Protein AF-A0A927WC44-F1 (afdb_monomer)

Solvent-accessible surface area (backbone atoms only — not comparable to full-atom values): 7310 Å² total; per-residue (Å²): 141,71,73,70,68,58,55,55,49,52,50,48,50,52,52,38,55,51,39,36,69,67,42,76,85,50,88,59,95,51,56,46,73,46,72,52,53,83,87,68,58,52,45,34,38,34,35,34,84,33,16,32,66,47,91,58,61,94,72,39,57,33,38,35,27,28,32,39,34,28,38,85,87,71,45,76,79,46,72,47,58,33,37,41,35,36,46,86,90,66,53,46,28,35,34,70,48,97,88,55,75,77,38,76,58,75,52,63,73,90,50,66,64,61,58,47,52,50,53,48,52,41,54,54,32,24,72,77,102

Radius of gyration: 14.58 Å; Cα contacts (8 Å, |Δi|>4): 228; chains: 1; bounding box: 28×28×48 Å

Organism: Selenomonas ruminantium (NCBI:txid971)

Sequence (129 aa):
MKKYFVKHKLIAYLLVTFACLLTLNTCSANSVHIPGYSGSGFASIADLSSAVFQPSNPSETIVAVCVKVINRSGNVVESGVWYFGRNANGYIYVKTNPTESWTEYYGPNHAYYENLNFFQDLVMSAKNN

Nearest PDB structures (foldseek):
  8rtd-assembly1_Y  TM=6.343E-01  e=1.019E+00  Escherichia coli
  8rta-assembly1_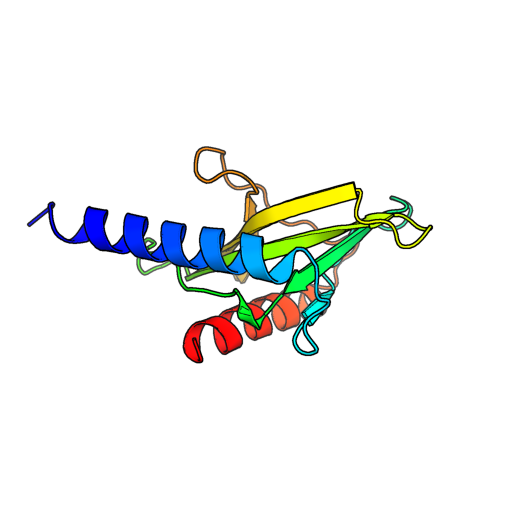G  TM=6.168E-01  e=8.056E-01  Escherichia coli
  7q1v-assembly1_D  TM=6.167E-01  e=1.146E+00  Escherichia coli
  7o41-assembly1_E-5  TM=6.167E-01  e=1.146E+00  Escherichia coli
  7sjy-assembly2_B  TM=4.327E-01  e=1.630E+00  Acetivibrio thermocellus DSM 1313

Mean predicted aligned error: 10.01 Å

Secondary structure (DSSP, 8-state):
--HHHHHHHHHHHHHHHHHHHHHTT---SSEEEE-PPTTSSEEEEEEEEEEEE----TT-EEEEEEEEEEETTS-EEEEEEEEEEE-TT--EEEESSTTSPPEE---SSS-HHHHHHHHHHHHHHHHH-

Foldseek 3Di:
DPVVLVVVQVVLVVQLQVVQVVCVPPPPPQKDWDQDEPPPQKTKIWRLLSWAFHDDDPQKTKIWTKMFIAGNVRDGPDIAIKIWMAGPVGWIWIDRDPPDDTDGDDRDDDPSVSVNVVVVSSVVSNVVD

pLDDT: mean 70.57, std 15.79, range [33.16, 88.5]

Structure (mmCIF, N/CA/C/O backbone):
data_AF-A0A927WC44-F1
#
_entry.id   AF-A0A927WC44-F1
#
loop_
_atom_site.group_PDB
_atom_site.id
_atom_site.type_symbol
_atom_site.label_atom_id
_atom_site.label_alt_id
_atom_site.label_comp_id
_atom_site.label_asym_id
_atom_site.label_entity_id
_atom_site.label_seq_id
_atom_site.pdbx_PDB_ins_code
_atom_site.Cartn_x
_atom_site.Cartn_y
_atom_site.Cartn_z
_atom_site.occupancy
_atom_site.B_iso_or_equiv
_atom_site.auth_seq_id
_atom_site.auth_comp_id
_atom_site.auth_asym_id
_atom_site.auth_atom_id
_atom_site.pdbx_PDB_model_num
ATOM 1 N N . MET A 1 1 ? -5.664 4.717 31.489 1.00 43.41 1 MET A N 1
ATOM 2 C CA . MET A 1 1 ? -5.955 3.769 30.385 1.00 43.41 1 MET A CA 1
ATOM 3 C C . MET A 1 1 ? -5.121 4.061 29.117 1.00 43.41 1 MET A C 1
ATOM 5 O O . MET A 1 1 ? -5.672 4.139 28.034 1.00 43.41 1 MET A O 1
ATOM 9 N N . LYS A 1 2 ? -3.785 4.213 29.211 1.00 37.44 2 LYS A N 1
ATOM 10 C CA . LYS A 1 2 ? -2.905 4.519 28.048 1.00 37.44 2 LYS A CA 1
ATOM 11 C C . LYS A 1 2 ? -2.001 3.354 27.599 1.00 37.44 2 LYS A C 1
ATOM 13 O O . LYS A 1 2 ? -1.430 3.409 26.520 1.00 37.44 2 LYS A O 1
ATOM 18 N N . LYS A 1 3 ? -1.880 2.283 28.399 1.00 33.16 3 LYS A N 1
ATOM 19 C CA . LYS A 1 3 ? -0.944 1.168 28.135 1.00 33.16 3 LYS A CA 1
ATOM 20 C C . LYS A 1 3 ? -1.447 0.134 27.114 1.00 33.16 3 LYS A C 1
ATOM 22 O O . LYS A 1 3 ? -0.628 -0.529 26.489 1.00 33.16 3 LYS A O 1
ATOM 27 N N . TYR A 1 4 ? -2.761 0.018 26.908 1.00 33.91 4 TYR A N 1
ATOM 28 C CA . TYR A 1 4 ? -3.340 -0.946 25.959 1.00 33.91 4 TYR A CA 1
ATOM 29 C C . TYR A 1 4 ? -3.195 -0.508 24.493 1.00 33.91 4 TYR A C 1
ATOM 31 O O . TYR A 1 4 ? -2.988 -1.341 23.617 1.00 33.91 4 TYR A O 1
ATOM 39 N N . PHE A 1 5 ? -3.193 0.802 24.236 1.00 36.06 5 PHE A N 1
ATOM 40 C CA . PHE A 1 5 ? -3.153 1.361 22.881 1.00 36.06 5 PHE A CA 1
ATOM 41 C C . PHE A 1 5 ? -1.794 1.180 22.180 1.00 36.06 5 PHE A C 1
ATOM 43 O O . PHE A 1 5 ? -1.727 1.045 20.962 1.00 36.06 5 PHE A O 1
ATOM 50 N N . VAL A 1 6 ? -0.699 1.147 22.948 1.00 41.28 6 VAL A N 1
ATOM 51 C CA . VAL A 1 6 ? 0.666 1.000 22.411 1.00 41.28 6 VAL A CA 1
ATOM 52 C C . VAL A 1 6 ? 0.953 -0.448 22.000 1.00 41.28 6 VAL A C 1
ATOM 54 O O . VAL A 1 6 ? 1.593 -0.681 20.978 1.00 41.28 6 VAL A O 1
ATOM 57 N N . LYS A 1 7 ? 0.428 -1.432 22.746 1.00 41.94 7 LYS A N 1
ATOM 58 C CA . LYS A 1 7 ? 0.629 -2.858 22.442 1.00 41.94 7 LYS A CA 1
ATOM 59 C C . LYS A 1 7 ? 0.022 -3.262 21.097 1.00 41.94 7 LYS A C 1
ATOM 61 O O . LYS A 1 7 ? 0.643 -4.029 20.375 1.00 41.94 7 LYS A O 1
ATOM 66 N N . HIS A 1 8 ? -1.154 -2.745 20.740 1.00 43.47 8 HIS A N 1
ATOM 67 C CA . HIS A 1 8 ? -1.825 -3.122 19.487 1.00 43.47 8 HIS A CA 1
ATOM 68 C C . HIS A 1 8 ? -1.138 -2.537 18.248 1.00 43.47 8 HIS A C 1
ATOM 70 O O . HIS A 1 8 ? -1.026 -3.222 17.237 1.00 43.47 8 HIS A O 1
ATOM 76 N N . LYS A 1 9 ? -0.586 -1.319 18.349 1.00 50.81 9 LYS A N 1
ATOM 77 C CA . LYS A 1 9 ? 0.217 -0.710 17.275 1.00 50.81 9 LYS A CA 1
ATOM 78 C C . LYS A 1 9 ? 1.498 -1.495 16.996 1.00 50.81 9 LYS A C 1
ATOM 80 O O . LYS A 1 9 ? 1.850 -1.697 15.840 1.00 50.81 9 LYS A O 1
ATOM 85 N N . LEU A 1 10 ? 2.161 -1.971 18.054 1.00 52.72 10 LEU A N 1
ATOM 86 C CA . LEU A 1 10 ? 3.390 -2.756 17.932 1.00 52.72 10 LEU A CA 1
ATOM 87 C C . LEU A 1 10 ? 3.132 -4.130 17.294 1.00 52.72 10 LEU A C 1
ATOM 89 O O . LEU A 1 10 ? 3.914 -4.569 16.461 1.00 52.72 10 LEU A O 1
ATOM 93 N N . ILE A 1 11 ? 2.023 -4.783 17.657 1.00 58.41 11 ILE A N 1
ATOM 94 C CA . ILE A 1 11 ? 1.642 -6.094 17.111 1.00 58.41 11 ILE A CA 1
ATOM 95 C C . ILE A 1 11 ? 1.260 -5.977 15.630 1.00 58.41 11 ILE A C 1
ATOM 97 O O . ILE A 1 11 ? 1.766 -6.750 14.825 1.00 58.41 11 ILE A O 1
ATOM 101 N N . ALA A 1 12 ? 0.448 -4.984 15.249 1.00 55.38 12 ALA A N 1
ATOM 102 C CA . ALA A 1 12 ? 0.090 -4.756 13.846 1.00 55.38 12 ALA A CA 1
ATOM 103 C C . ALA A 1 12 ? 1.321 -4.424 12.985 1.00 55.38 12 ALA A C 1
ATOM 105 O O . ALA A 1 12 ? 1.475 -4.955 11.891 1.00 55.38 12 ALA A O 1
ATOM 106 N N . TYR A 1 13 ? 2.237 -3.597 13.501 1.00 58.44 13 TYR A N 1
ATOM 107 C CA . TYR A 1 13 ? 3.503 -3.306 12.828 1.00 58.44 13 TYR A CA 1
ATOM 108 C C . TYR A 1 13 ? 4.351 -4.573 12.652 1.00 58.44 13 TYR A C 1
ATOM 110 O O . TYR A 1 13 ? 4.824 -4.849 11.553 1.00 58.44 13 TYR A O 1
ATOM 118 N N . LEU A 1 14 ? 4.504 -5.380 13.707 1.00 61.41 14 LEU A N 1
ATOM 119 C CA . LEU A 1 14 ? 5.290 -6.615 13.670 1.00 61.41 14 LEU A CA 1
ATOM 120 C C . LEU A 1 14 ? 4.709 -7.638 12.681 1.00 61.41 14 LEU A C 1
ATOM 122 O O . LEU A 1 14 ? 5.468 -8.236 11.923 1.00 61.41 14 LEU A O 1
ATOM 126 N N . LEU A 1 15 ? 3.382 -7.793 12.645 1.00 62.91 15 LEU A N 1
ATOM 127 C CA . LEU A 1 15 ? 2.686 -8.702 11.730 1.00 62.91 15 LEU A CA 1
ATOM 128 C C . LEU A 1 15 ? 2.864 -8.292 10.264 1.00 62.91 15 LEU A C 1
ATOM 130 O O . LEU A 1 15 ? 3.182 -9.142 9.439 1.00 62.91 15 LEU A O 1
ATOM 134 N N . VAL A 1 16 ? 2.751 -7.000 9.941 1.00 60.81 16 VAL A N 1
ATOM 135 C CA . VAL A 1 16 ? 2.949 -6.512 8.562 1.00 60.81 16 VAL A CA 1
ATOM 136 C C . VAL A 1 16 ? 4.406 -6.597 8.147 1.00 60.81 16 VAL A C 1
ATOM 138 O O . VAL A 1 16 ? 4.703 -6.979 7.022 1.00 60.81 16 VAL A O 1
ATOM 141 N N . THR A 1 17 ? 5.334 -6.280 9.051 1.00 59.44 17 THR A N 1
ATOM 142 C CA . THR A 1 17 ? 6.769 -6.373 8.747 1.00 59.44 17 THR A CA 1
ATOM 143 C C . THR A 1 17 ? 7.162 -7.827 8.474 1.00 59.44 17 THR A C 1
ATOM 145 O O . THR A 1 17 ? 7.905 -8.104 7.534 1.00 59.44 17 THR A O 1
ATOM 148 N N . PHE A 1 18 ? 6.616 -8.767 9.254 1.00 62.25 18 PHE A N 1
ATOM 149 C CA . PHE A 1 18 ? 6.808 -10.202 9.054 1.00 62.25 18 PHE A CA 1
ATOM 150 C C . PHE A 1 18 ? 6.143 -10.705 7.764 1.00 62.25 18 PHE A C 1
ATOM 152 O O . PHE A 1 18 ? 6.767 -11.458 7.018 1.00 62.25 18 PHE A O 1
ATOM 159 N N . ALA A 1 19 ? 4.930 -10.238 7.450 1.00 60.44 19 ALA A N 1
ATOM 160 C CA . ALA A 1 19 ? 4.265 -10.530 6.181 1.00 60.44 19 ALA A CA 1
ATOM 161 C C . ALA A 1 19 ? 5.086 -10.015 4.989 1.00 60.44 19 ALA A C 1
ATOM 163 O O . ALA A 1 19 ? 5.306 -10.766 4.047 1.00 60.44 19 ALA A O 1
ATOM 164 N N . CYS A 1 20 ? 5.636 -8.799 5.072 1.00 59.69 20 CYS A N 1
ATOM 165 C CA . CYS A 1 20 ? 6.555 -8.259 4.069 1.00 59.69 20 CYS A CA 1
ATOM 166 C C . CYS A 1 20 ? 7.748 -9.171 3.848 1.00 59.69 20 CYS A C 1
ATOM 168 O O . CYS A 1 20 ? 8.015 -9.554 2.718 1.00 59.69 20 CYS A O 1
ATOM 170 N N . LEU A 1 21 ? 8.444 -9.555 4.921 1.00 59.97 21 LEU A N 1
ATOM 171 C CA . LEU A 1 21 ? 9.624 -10.418 4.841 1.00 59.97 21 LEU A CA 1
ATOM 172 C C . LEU A 1 21 ? 9.333 -11.754 4.141 1.00 59.97 21 LEU A C 1
ATOM 174 O O . LEU A 1 21 ? 10.182 -12.250 3.402 1.00 59.97 21 LEU A O 1
ATOM 178 N N . LEU A 1 22 ? 8.137 -12.314 4.338 1.00 55.75 22 LEU A N 1
ATOM 179 C CA . LEU A 1 22 ? 7.702 -13.557 3.699 1.00 55.75 22 LEU A CA 1
ATOM 180 C C . LEU A 1 22 ? 7.282 -13.368 2.235 1.00 55.75 22 LEU A C 1
ATOM 182 O O . LEU A 1 22 ? 7.509 -14.259 1.416 1.00 55.75 22 LEU A O 1
ATOM 186 N N . THR A 1 23 ? 6.699 -12.219 1.887 1.00 54.50 23 THR A N 1
ATOM 187 C CA . THR A 1 23 ? 6.169 -11.947 0.542 1.00 54.50 23 THR A CA 1
ATOM 188 C C . THR A 1 23 ? 7.194 -11.313 -0.389 1.00 54.50 23 THR A C 1
ATOM 190 O O . THR A 1 23 ? 6.952 -11.241 -1.594 1.00 54.50 23 THR A O 1
ATOM 193 N N . LEU A 1 24 ? 8.382 -10.929 0.101 1.00 52.00 24 LEU A N 1
ATOM 194 C CA . LEU A 1 24 ? 9.490 -10.404 -0.715 1.00 52.00 24 LEU A CA 1
ATOM 195 C C . LEU A 1 24 ? 9.795 -11.282 -1.945 1.00 52.00 24 LEU A C 1
ATOM 197 O O . LEU A 1 24 ? 10.079 -10.739 -3.011 1.00 52.00 24 LEU A O 1
ATOM 201 N N . ASN A 1 25 ? 9.616 -12.606 -1.852 1.00 51.22 25 ASN A N 1
ATOM 202 C CA . ASN A 1 25 ? 9.973 -13.558 -2.914 1.00 51.22 25 ASN A CA 1
ATOM 203 C C . ASN A 1 25 ? 8.797 -14.158 -3.699 1.00 51.22 25 ASN A C 1
ATOM 205 O O . ASN A 1 25 ? 9.022 -14.941 -4.620 1.00 51.22 25 ASN A O 1
ATOM 209 N N . THR A 1 26 ? 7.552 -13.806 -3.385 1.00 46.72 26 THR A N 1
ATOM 210 C CA . THR A 1 26 ? 6.377 -14.358 -4.071 1.00 46.72 26 THR A CA 1
ATOM 211 C C . THR A 1 26 ? 5.469 -13.224 -4.530 1.00 46.72 26 THR A C 1
ATOM 213 O O . THR A 1 26 ? 5.138 -12.310 -3.779 1.00 46.72 26 THR A O 1
ATOM 216 N N . CYS A 1 27 ? 5.117 -13.211 -5.815 1.00 46.47 27 CYS A N 1
ATOM 217 C CA . CYS A 1 27 ? 3.977 -12.420 -6.261 1.00 46.47 27 CYS A CA 1
ATOM 218 C C . CYS A 1 27 ? 2.744 -13.194 -5.794 1.00 46.47 27 CYS A C 1
ATOM 220 O O . CYS A 1 27 ? 2.423 -14.240 -6.356 1.00 46.47 27 CYS A O 1
ATOM 222 N N . SER A 1 28 ? 2.127 -12.747 -4.701 1.00 57.19 28 SER A N 1
ATOM 223 C CA . SER A 1 28 ? 0.838 -13.272 -4.260 1.00 57.19 28 SER A CA 1
ATOM 224 C C . SER A 1 28 ? -0.176 -13.145 -5.403 1.00 57.19 28 SER A C 1
ATOM 226 O O . SER A 1 28 ? -0.215 -12.122 -6.093 1.00 57.19 28 SER A O 1
ATOM 228 N N . ALA A 1 29 ? -1.015 -14.167 -5.594 1.00 60.72 29 ALA A N 1
ATOM 229 C CA . ALA A 1 29 ? -2.139 -14.106 -6.534 1.00 60.72 29 ALA A CA 1
ATOM 230 C C . ALA A 1 29 ? -3.140 -12.987 -6.175 1.00 60.72 29 ALA A C 1
ATOM 232 O O . ALA A 1 29 ? -3.906 -12.553 -7.029 1.00 60.72 29 ALA A O 1
ATOM 233 N N . ASN A 1 30 ? -3.088 -12.487 -4.934 1.00 77.50 30 ASN A N 1
ATOM 234 C CA . ASN A 1 30 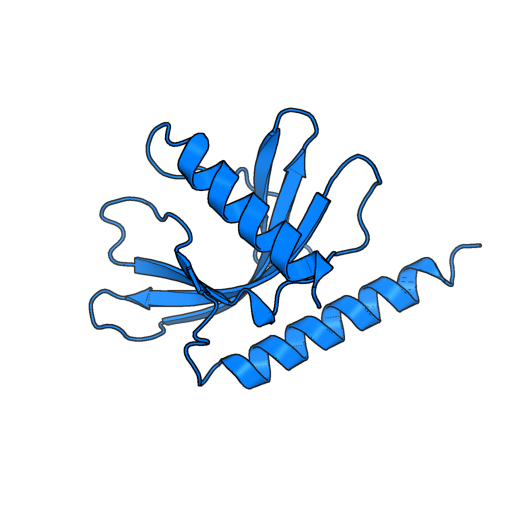? -3.902 -11.386 -4.434 1.00 77.50 30 ASN A CA 1
ATOM 235 C C . ASN A 1 30 ? -3.056 -10.113 -4.346 1.00 77.50 30 ASN A C 1
ATOM 237 O O . ASN A 1 30 ? -2.571 -9.740 -3.277 1.00 77.50 30 ASN A O 1
ATOM 241 N N . SER A 1 31 ? -2.866 -9.449 -5.482 1.00 80.69 31 SER A N 1
ATOM 242 C CA . SER A 1 31 ? -2.169 -8.167 -5.554 1.00 80.69 31 SER A CA 1
ATOM 243 C C . SER A 1 31 ? -2.934 -7.161 -6.407 1.00 80.69 31 SER A C 1
ATOM 245 O O . SER A 1 31 ? -3.704 -7.534 -7.290 1.00 80.69 31 SER A O 1
ATOM 247 N N . VAL A 1 32 ? -2.732 -5.876 -6.123 1.00 85.56 32 VAL A N 1
ATOM 248 C CA . VAL A 1 32 ? -3.341 -4.770 -6.869 1.00 85.56 32 VAL A CA 1
ATOM 249 C C . VAL A 1 32 ? -2.270 -3.768 -7.283 1.00 85.56 32 VAL A C 1
ATOM 251 O O . VAL A 1 32 ? -1.310 -3.514 -6.551 1.00 85.56 32 VAL A O 1
ATOM 254 N N . HIS A 1 33 ? -2.418 -3.207 -8.479 1.00 81.75 33 HIS A N 1
ATOM 255 C CA . HIS A 1 33 ? -1.529 -2.163 -8.966 1.00 81.75 33 HIS A CA 1
ATOM 256 C C . HIS A 1 33 ? -1.793 -0.849 -8.223 1.00 81.75 33 HIS A C 1
ATOM 258 O O . HIS A 1 33 ? -2.936 -0.412 -8.097 1.00 81.75 33 HIS A O 1
ATOM 264 N N . ILE A 1 34 ? -0.722 -0.210 -7.764 1.00 78.31 34 ILE A N 1
ATOM 265 C CA . ILE A 1 34 ? -0.745 1.144 -7.221 1.00 78.31 34 ILE A CA 1
ATOM 266 C C . ILE A 1 34 ? -0.497 2.099 -8.399 1.00 78.31 34 ILE A C 1
ATOM 268 O O . ILE A 1 34 ? 0.590 2.058 -8.985 1.00 78.31 34 ILE A O 1
ATOM 272 N N . PRO A 1 35 ? -1.468 2.946 -8.780 1.00 67.31 35 PRO A N 1
ATOM 273 C CA . PRO A 1 35 ? -1.327 3.835 -9.931 1.00 67.31 35 PRO A CA 1
ATOM 274 C C . PRO A 1 35 ? -0.159 4.824 -9.758 1.00 67.31 35 PRO A C 1
ATOM 276 O O . PRO A 1 35 ? -0.191 5.745 -8.944 1.00 67.31 35 PRO A O 1
ATOM 279 N N . GLY A 1 36 ? 0.916 4.628 -10.523 1.00 63.56 36 GLY A N 1
ATOM 280 C CA . GLY A 1 36 ? 2.078 5.520 -10.541 1.00 63.56 36 GLY A CA 1
ATOM 281 C C . GLY A 1 36 ? 1.949 6.662 -11.552 1.00 63.56 36 GLY A C 1
ATOM 282 O O . GLY A 1 36 ? 1.062 6.660 -12.404 1.00 63.56 36 GLY A O 1
ATOM 283 N N . TYR A 1 37 ? 2.878 7.622 -11.504 1.00 62.22 37 TYR A N 1
ATOM 284 C CA . TYR A 1 37 ? 2.985 8.675 -12.519 1.00 62.22 37 TYR A CA 1
ATOM 285 C C . TYR A 1 37 ? 3.371 8.098 -13.886 1.00 62.22 37 TYR A C 1
ATOM 287 O O . TYR A 1 37 ? 4.363 7.372 -14.008 1.00 62.22 37 TYR A O 1
ATOM 295 N N . SER A 1 38 ? 2.616 8.459 -14.929 1.00 64.94 38 SER A N 1
ATOM 296 C CA . SER A 1 38 ? 2.943 8.073 -16.304 1.00 64.94 38 SER A CA 1
ATOM 297 C C . SER A 1 38 ? 4.332 8.586 -16.688 1.00 64.94 38 SER A C 1
ATOM 299 O O . SER A 1 38 ? 4.708 9.709 -16.358 1.00 64.94 38 SER A O 1
ATOM 301 N N . GLY A 1 39 ? 5.112 7.750 -17.372 1.00 65.69 39 GLY A N 1
ATOM 302 C CA . GLY A 1 39 ? 6.472 8.092 -17.795 1.00 65.69 39 GLY A CA 1
ATOM 303 C C . GLY A 1 39 ? 7.565 7.879 -16.741 1.00 65.69 39 GLY A C 1
ATOM 304 O O . GLY A 1 39 ? 8.735 7.965 -17.103 1.00 65.69 39 GLY A O 1
ATOM 305 N N . SER A 1 40 ? 7.232 7.509 -15.495 1.00 71.56 40 SER A N 1
ATOM 306 C CA . SER A 1 40 ? 8.223 7.255 -14.432 1.00 71.56 40 SER A CA 1
ATOM 307 C C . SER A 1 40 ? 9.166 6.083 -14.740 1.00 71.56 40 SER A C 1
ATOM 309 O O . SER A 1 40 ? 10.303 6.061 -14.285 1.00 71.56 40 SER A O 1
ATOM 311 N N . GLY A 1 41 ? 8.699 5.101 -15.523 1.00 76.25 41 GLY A N 1
ATOM 312 C CA . GLY A 1 41 ? 9.433 3.855 -15.762 1.00 76.25 41 GLY A CA 1
ATOM 313 C C . GLY A 1 41 ? 9.370 2.860 -14.599 1.00 76.25 41 GLY A C 1
ATOM 314 O O . GLY A 1 41 ? 10.048 1.832 -14.653 1.00 76.25 41 GLY A O 1
ATOM 315 N N . PHE A 1 42 ? 8.530 3.136 -13.602 1.00 80.69 42 PHE A N 1
ATOM 316 C CA . PHE A 1 42 ? 8.293 2.282 -12.448 1.00 80.69 42 PHE A CA 1
ATOM 317 C C . PHE A 1 42 ? 6.801 1.974 -12.305 1.00 80.69 42 PHE A C 1
ATOM 319 O O . PHE A 1 42 ? 5.950 2.819 -12.588 1.00 80.69 42 PHE A O 1
ATOM 326 N N . ALA A 1 43 ? 6.501 0.764 -11.851 1.00 81.00 43 ALA A N 1
ATOM 327 C CA . ALA A 1 43 ? 5.181 0.339 -11.410 1.00 81.00 43 ALA A CA 1
ATOM 328 C C . ALA A 1 43 ? 5.254 -0.050 -9.934 1.00 81.00 43 ALA A C 1
ATOM 330 O O . ALA A 1 43 ? 6.290 -0.524 -9.466 1.00 81.00 43 ALA A O 1
ATOM 331 N N . SER A 1 44 ? 4.155 0.120 -9.208 1.00 84.44 44 SER A N 1
ATOM 332 C CA . SER A 1 44 ? 4.062 -0.275 -7.806 1.00 84.44 44 SER A CA 1
ATOM 333 C C . SER A 1 44 ? 2.936 -1.288 -7.642 1.00 84.44 44 SER A C 1
ATOM 335 O O . SER A 1 44 ? 1.878 -1.155 -8.252 1.00 84.44 44 SER A O 1
ATOM 337 N N . ILE A 1 45 ? 3.165 -2.328 -6.845 1.00 84.44 45 ILE A N 1
ATOM 338 C CA . ILE A 1 45 ? 2.197 -3.403 -6.604 1.00 84.44 45 ILE A CA 1
ATOM 339 C C . ILE A 1 45 ? 2.035 -3.577 -5.100 1.00 84.44 45 ILE A C 1
ATOM 341 O O . ILE A 1 45 ? 3.032 -3.764 -4.403 1.00 84.44 45 ILE A O 1
ATOM 345 N N . ALA A 1 46 ? 0.795 -3.537 -4.616 1.00 86.25 46 ALA A N 1
ATOM 346 C CA . ALA A 1 46 ? 0.443 -3.858 -3.240 1.00 86.25 46 ALA A CA 1
ATOM 347 C C . ALA A 1 46 ? 0.056 -5.336 -3.113 1.00 86.25 46 ALA A C 1
ATOM 349 O O . ALA A 1 46 ? -0.759 -5.837 -3.890 1.00 86.25 46 ALA A O 1
ATOM 350 N N . ASP A 1 47 ? 0.601 -6.020 -2.110 1.00 87.50 47 ASP A N 1
ATOM 351 C CA . ASP A 1 47 ? 0.195 -7.375 -1.740 1.00 87.50 47 ASP A CA 1
ATOM 352 C C . ASP A 1 47 ? -0.978 -7.323 -0.759 1.00 87.50 47 ASP A C 1
ATOM 354 O O . ASP A 1 47 ? -0.806 -7.055 0.433 1.00 87.50 47 ASP A O 1
ATOM 358 N N . LEU A 1 48 ? -2.177 -7.611 -1.254 1.00 86.31 48 LEU A N 1
ATOM 359 C CA . LEU A 1 48 ? -3.409 -7.527 -0.476 1.00 86.31 48 LEU A CA 1
ATOM 360 C C . LEU A 1 48 ? -3.427 -8.499 0.710 1.00 86.31 48 LEU A C 1
ATOM 362 O O . LEU A 1 48 ? -4.033 -8.203 1.737 1.00 86.31 48 LEU A O 1
ATOM 366 N N . SER A 1 49 ? -2.708 -9.621 0.621 1.00 84.38 49 SER A N 1
ATOM 367 C CA . SER A 1 49 ? -2.609 -10.581 1.729 1.00 84.38 49 SER A CA 1
ATOM 368 C C . SER A 1 49 ? -1.854 -10.032 2.945 1.00 84.38 49 SER A C 1
ATOM 370 O O . SER A 1 49 ? -2.000 -10.545 4.048 1.00 84.38 49 SER A O 1
ATOM 372 N N . SER A 1 50 ? -1.085 -8.956 2.764 1.00 83.44 50 SER A N 1
ATOM 373 C CA . SER A 1 50 ? -0.358 -8.274 3.841 1.00 83.44 50 SER A CA 1
ATOM 374 C C . SER A 1 50 ? -1.114 -7.087 4.446 1.00 83.44 50 SER A C 1
ATOM 376 O O . SER A 1 50 ? -0.613 -6.452 5.375 1.00 83.44 50 SER A O 1
ATOM 378 N N . ALA A 1 51 ? -2.289 -6.749 3.905 1.00 86.38 51 ALA A N 1
ATOM 379 C CA . ALA A 1 51 ? -3.040 -5.575 4.317 1.00 86.38 51 ALA A CA 1
ATOM 380 C C . ALA A 1 51 ? -3.564 -5.736 5.751 1.00 86.38 51 ALA A C 1
ATOM 382 O O . ALA A 1 51 ? -4.215 -6.730 6.065 1.00 86.38 51 ALA A O 1
ATOM 383 N N . VAL A 1 52 ? -3.334 -4.747 6.615 1.00 86.00 52 VAL A N 1
ATOM 384 C CA . VAL A 1 52 ? -3.924 -4.709 7.964 1.00 86.00 52 VAL A CA 1
ATOM 385 C C . VAL A 1 52 ? -4.378 -3.305 8.331 1.00 86.00 52 VAL A C 1
ATOM 387 O O . VAL A 1 52 ? -3.774 -2.308 7.919 1.00 86.00 52 VAL A O 1
ATOM 390 N N . PHE A 1 53 ? -5.387 -3.213 9.196 1.00 85.50 53 PHE A N 1
ATOM 391 C CA . PHE A 1 53 ? -5.749 -1.939 9.807 1.00 85.50 53 PHE A CA 1
ATOM 392 C C . PHE A 1 53 ? -4.684 -1.475 10.795 1.00 85.50 53 PHE A C 1
AT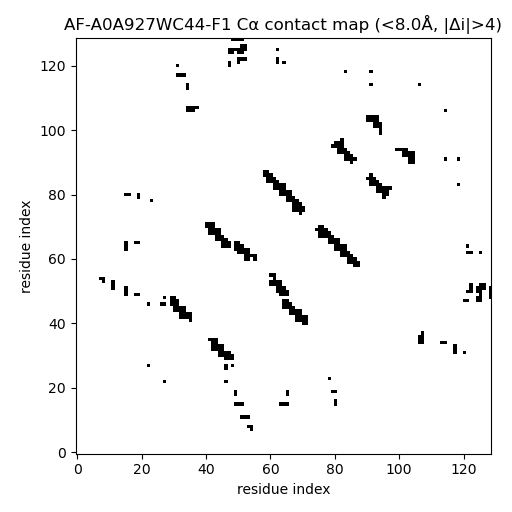OM 394 O O . PHE A 1 53 ? -4.263 -2.205 11.695 1.00 85.50 53 PHE A O 1
ATOM 401 N N . GLN A 1 54 ? -4.294 -0.212 10.667 1.00 80.19 54 GLN A N 1
ATOM 402 C CA . GLN A 1 54 ? -3.493 0.465 11.672 1.00 80.19 54 GLN A CA 1
ATOM 403 C C . GLN A 1 54 ? -4.399 1.195 12.668 1.00 80.19 54 GLN A C 1
ATOM 405 O O . GLN A 1 54 ? -5.343 1.864 12.249 1.00 80.19 54 GLN A O 1
ATOM 410 N N . PRO A 1 55 ? -4.116 1.132 13.985 1.00 67.50 55 PRO A N 1
ATOM 411 C CA . PRO A 1 55 ? -4.883 1.877 14.978 1.00 67.50 55 PRO A CA 1
ATOM 412 C C . PRO A 1 55 ? -4.706 3.395 14.792 1.00 67.50 55 PRO A C 1
ATOM 414 O O . PRO A 1 55 ? -3.717 3.991 15.239 1.00 67.50 55 PRO A O 1
ATOM 417 N N . SER A 1 56 ? -5.678 4.021 14.139 1.00 66.62 56 SER A N 1
ATOM 418 C CA . SER A 1 56 ? -5.754 5.452 13.843 1.00 66.62 56 SER A CA 1
ATOM 419 C C . SER A 1 56 ? -6.877 6.140 14.624 1.00 66.62 56 SER A C 1
ATOM 421 O O . SER A 1 56 ? -7.594 5.521 15.412 1.00 66.62 56 SER A O 1
ATOM 423 N N . ASN A 1 57 ? -6.982 7.459 14.459 1.00 59.22 57 ASN A N 1
ATOM 424 C CA . ASN A 1 57 ? -8.121 8.240 14.939 1.00 59.22 57 ASN A CA 1
ATOM 425 C C . ASN A 1 57 ? -9.414 7.690 14.286 1.00 59.22 57 ASN A C 1
ATOM 427 O O . ASN A 1 57 ? -9.357 7.315 13.116 1.00 59.22 57 ASN A O 1
ATOM 431 N N . PRO A 1 58 ? -10.578 7.653 14.962 1.00 56.06 58 PRO A N 1
ATOM 432 C CA . PRO A 1 58 ? -11.774 6.983 14.438 1.00 56.06 58 PRO A CA 1
ATOM 433 C C . PRO A 1 58 ? -12.343 7.625 13.162 1.00 56.06 58 PRO A C 1
ATOM 435 O O . PRO A 1 58 ? -13.132 6.998 12.464 1.00 56.06 58 PRO A O 1
ATOM 438 N N . SER A 1 59 ? -11.930 8.851 12.839 1.00 62.88 59 SER A N 1
ATOM 439 C CA . SER A 1 59 ? -12.327 9.560 11.618 1.00 62.88 59 SER A CA 1
ATOM 440 C C . SER A 1 59 ? -11.482 9.205 10.385 1.00 62.88 59 SER A C 1
ATOM 442 O O . SER A 1 59 ? -11.765 9.705 9.299 1.00 62.88 59 SER A O 1
ATOM 444 N N . GLU A 1 60 ? -10.439 8.384 10.535 1.00 69.75 60 GLU A N 1
ATOM 445 C CA . GLU A 1 60 ? -9.491 8.046 9.470 1.00 69.75 60 GLU A CA 1
ATOM 446 C C . GLU A 1 60 ? -9.313 6.534 9.389 1.00 69.75 60 GLU A C 1
ATOM 448 O O . GLU A 1 60 ? -8.976 5.882 10.377 1.00 69.75 60 GLU A O 1
ATOM 453 N N . THR A 1 61 ? -9.494 5.965 8.199 1.00 77.62 61 THR A N 1
ATOM 454 C CA . THR A 1 61 ? -9.135 4.563 7.948 1.00 77.62 61 THR A CA 1
ATOM 455 C C . THR A 1 61 ? -7.705 4.518 7.447 1.00 77.62 61 THR A C 1
ATOM 457 O O . THR A 1 61 ? -7.408 5.157 6.439 1.00 77.62 61 THR A O 1
ATOM 460 N N . ILE A 1 62 ? -6.837 3.776 8.136 1.00 84.38 62 ILE A N 1
ATOM 461 C CA . ILE A 1 62 ? -5.437 3.605 7.745 1.00 84.38 62 ILE A CA 1
ATOM 462 C C . ILE A 1 62 ? -5.143 2.122 7.562 1.00 84.38 62 ILE A C 1
ATOM 464 O O . ILE A 1 62 ? -5.361 1.327 8.477 1.00 84.38 62 ILE A O 1
ATOM 468 N N . VAL A 1 63 ? -4.626 1.767 6.391 1.00 87.69 63 VAL A N 1
ATOM 469 C CA . VAL A 1 63 ? -4.219 0.407 6.037 1.00 87.69 63 VAL A CA 1
ATOM 470 C C . VAL A 1 63 ? -2.714 0.396 5.798 1.00 87.69 63 VAL A C 1
ATOM 472 O O . VAL A 1 63 ? -2.202 1.213 5.035 1.00 87.69 63 VAL A O 1
ATOM 475 N N . ALA A 1 64 ? -2.003 -0.509 6.464 1.00 85.75 64 ALA A N 1
ATOM 476 C CA . ALA A 1 64 ? -0.609 -0.811 6.156 1.00 85.75 64 ALA A CA 1
ATOM 477 C C . ALA A 1 64 ? -0.561 -2.021 5.222 1.00 85.75 64 ALA A C 1
ATOM 479 O O . ALA A 1 64 ? -1.279 -2.991 5.455 1.00 85.75 64 ALA A O 1
ATOM 480 N N . VAL A 1 65 ? 0.263 -1.957 4.180 1.00 86.12 65 VAL A N 1
ATOM 481 C CA . VAL A 1 65 ? 0.380 -3.006 3.162 1.00 86.12 65 VAL A CA 1
ATOM 482 C C . VAL A 1 65 ? 1.802 -3.058 2.619 1.00 86.12 65 VAL A C 1
ATOM 484 O O . VAL A 1 65 ? 2.491 -2.041 2.541 1.00 86.12 65 VAL A O 1
ATOM 487 N N . CYS A 1 66 ? 2.252 -4.241 2.233 1.00 86.81 66 CYS A N 1
ATOM 488 C CA . CYS A 1 66 ? 3.529 -4.426 1.568 1.00 86.81 66 CYS A CA 1
ATOM 489 C C . CYS A 1 66 ? 3.442 -4.042 0.101 1.00 86.81 66 CYS A C 1
ATOM 491 O O . CYS A 1 66 ? 2.555 -4.491 -0.626 1.00 86.81 66 CYS A O 1
ATOM 493 N N . VAL A 1 67 ? 4.395 -3.221 -0.326 1.00 85.31 67 VAL A N 1
ATOM 494 C CA . VAL A 1 67 ? 4.491 -2.696 -1.680 1.00 85.31 67 VAL A CA 1
ATOM 495 C C . VAL A 1 67 ? 5.833 -3.070 -2.281 1.00 85.31 67 VAL A C 1
ATOM 497 O O . VAL A 1 67 ? 6.867 -2.991 -1.618 1.00 85.31 67 VAL A O 1
ATOM 500 N N . LYS A 1 68 ? 5.810 -3.459 -3.556 1.00 84.94 68 LYS A N 1
ATOM 501 C CA . LYS A 1 68 ? 6.997 -3.634 -4.394 1.00 84.94 68 LYS A CA 1
ATOM 502 C C . LYS A 1 68 ? 6.993 -2.584 -5.491 1.00 84.94 68 LYS A C 1
ATOM 504 O O . LYS A 1 68 ? 5.976 -2.402 -6.159 1.00 84.94 68 LYS A O 1
ATOM 509 N N . VAL A 1 69 ? 8.131 -1.935 -5.698 1.00 84.12 69 VAL A N 1
ATOM 510 C CA . VAL A 1 69 ? 8.385 -1.060 -6.841 1.00 84.12 69 VAL A CA 1
ATOM 511 C C . VAL A 1 69 ? 9.195 -1.843 -7.858 1.00 84.12 69 VAL A C 1
ATOM 513 O O . VAL A 1 69 ? 10.245 -2.404 -7.543 1.00 84.12 69 VAL A O 1
ATOM 516 N N . ILE A 1 70 ? 8.691 -1.894 -9.082 1.00 85.00 70 ILE A N 1
ATOM 517 C CA . ILE A 1 70 ? 9.212 -2.710 -10.168 1.00 85.00 70 ILE A CA 1
ATOM 518 C C . ILE A 1 70 ? 9.587 -1.782 -11.319 1.00 85.00 70 ILE A C 1
ATOM 520 O O . ILE A 1 70 ? 8.802 -0.918 -11.708 1.00 85.00 70 ILE A O 1
ATOM 524 N N . ASN A 1 71 ? 10.790 -1.935 -11.865 1.00 85.19 71 ASN A N 1
ATOM 525 C CA . ASN A 1 71 ? 11.210 -1.176 -13.043 1.00 85.19 71 ASN A CA 1
ATOM 526 C C . ASN A 1 71 ? 10.699 -1.816 -14.349 1.00 85.19 71 ASN A C 1
ATOM 528 O O . ASN A 1 71 ? 10.181 -2.931 -14.356 1.00 85.19 71 ASN A O 1
ATOM 532 N N . ARG A 1 72 ? 10.887 -1.140 -15.490 1.00 82.31 72 ARG A N 1
ATOM 533 C CA . ARG A 1 72 ? 10.484 -1.664 -16.817 1.00 82.31 72 ARG A CA 1
ATOM 534 C C . ARG A 1 72 ? 11.051 -3.043 -17.168 1.00 82.31 72 ARG A C 1
ATOM 536 O O . ARG A 1 72 ? 10.457 -3.737 -17.985 1.00 82.31 72 ARG A O 1
ATOM 543 N N . SER A 1 73 ? 12.178 -3.429 -16.576 1.00 86.38 73 SER A N 1
ATOM 544 C CA . SER A 1 73 ? 12.800 -4.738 -16.790 1.00 86.38 73 SER A CA 1
ATOM 545 C C . SER A 1 73 ? 12.182 -5.845 -15.929 1.00 86.38 73 SER A C 1
ATOM 547 O O . SER A 1 73 ? 12.648 -6.978 -15.987 1.00 86.38 73 SER A O 1
ATOM 549 N N . GLY A 1 74 ? 11.164 -5.535 -15.118 1.00 80.19 74 GLY A N 1
ATOM 550 C CA . GLY A 1 74 ? 10.521 -6.484 -14.209 1.00 80.19 74 GLY A CA 1
ATOM 551 C C . GLY A 1 74 ? 11.278 -6.704 -12.897 1.00 80.19 74 GLY A C 1
ATOM 552 O O . GLY A 1 74 ? 10.882 -7.554 -12.104 1.00 80.19 74 GLY A O 1
ATOM 553 N N . ASN A 1 75 ? 12.345 -5.943 -12.637 1.00 83.31 75 ASN A N 1
ATOM 554 C CA . ASN A 1 75 ? 13.137 -6.095 -11.421 1.00 83.31 75 ASN A CA 1
ATOM 555 C C . ASN A 1 75 ? 12.519 -5.299 -10.275 1.00 83.31 75 ASN A C 1
ATOM 557 O O . ASN A 1 75 ? 12.198 -4.119 -10.444 1.00 83.31 75 ASN A O 1
ATOM 561 N N . VAL A 1 76 ? 12.427 -5.922 -9.099 1.00 84.62 76 VAL A N 1
ATOM 562 C CA . VAL A 1 76 ? 12.095 -5.224 -7.852 1.00 84.62 76 VAL A CA 1
ATOM 563 C C . VAL A 1 76 ? 13.274 -4.328 -7.482 1.00 84.62 76 VAL A C 1
ATOM 565 O O . VAL A 1 76 ? 14.377 -4.817 -7.245 1.00 84.62 76 VAL A O 1
ATOM 568 N N . VAL A 1 77 ? 13.047 -3.016 -7.469 1.00 84.44 77 VAL A N 1
ATOM 569 C CA . VAL A 1 77 ? 14.061 -2.006 -7.115 1.00 84.44 77 VAL A CA 1
ATOM 570 C C . VAL A 1 77 ? 13.892 -1.489 -5.691 1.00 84.44 77 VAL A C 1
ATOM 572 O O . VAL A 1 77 ? 14.854 -1.028 -5.088 1.00 84.44 77 VAL A O 1
ATOM 575 N N . GLU A 1 78 ? 12.682 -1.593 -5.148 1.00 83.00 78 GLU A N 1
ATOM 576 C CA . GLU A 1 78 ? 12.354 -1.208 -3.781 1.00 83.00 78 GLU A CA 1
ATOM 577 C C . GLU A 1 78 ? 11.205 -2.080 -3.275 1.00 83.00 78 GLU A C 1
ATOM 579 O O . GLU A 1 78 ? 10.323 -2.488 -4.035 1.00 83.00 78 GLU A O 1
ATOM 584 N N . SER A 1 79 ? 11.205 -2.365 -1.979 1.00 83.06 79 SER A N 1
ATOM 585 C CA . SER A 1 79 ? 10.112 -3.057 -1.310 1.00 83.06 79 SER A CA 1
ATOM 586 C C . SER A 1 79 ? 9.998 -2.580 0.127 1.00 83.06 79 SER A C 1
ATOM 588 O O . SER A 1 79 ? 11.016 -2.455 0.810 1.00 83.06 79 SER A O 1
ATOM 590 N N . GLY A 1 80 ? 8.779 -2.378 0.610 1.00 81.75 80 GLY A N 1
ATOM 591 C CA . GLY A 1 80 ? 8.567 -1.925 1.977 1.00 81.75 80 GLY A CA 1
ATOM 592 C C . GLY A 1 80 ? 7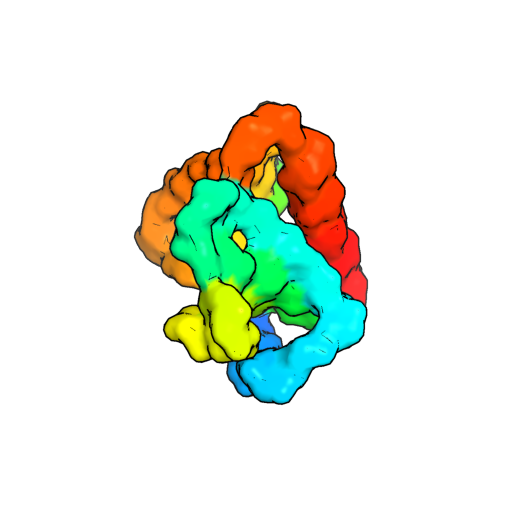.102 -1.865 2.370 1.00 81.75 80 GLY A C 1
ATOM 593 O O . GLY A 1 80 ? 6.206 -2.134 1.572 1.00 81.75 80 GLY A O 1
ATOM 594 N N . VAL A 1 81 ? 6.866 -1.506 3.628 1.00 84.19 81 VAL A N 1
ATOM 595 C CA . VAL A 1 81 ? 5.518 -1.285 4.151 1.00 84.19 81 VAL A CA 1
ATOM 596 C C . VAL A 1 81 ? 5.097 0.138 3.826 1.00 84.19 81 VAL A C 1
ATOM 598 O O . VAL A 1 81 ? 5.733 1.088 4.275 1.00 84.19 81 VAL A O 1
ATOM 601 N N . TRP A 1 82 ? 4.021 0.288 3.066 1.00 86.44 82 TRP A N 1
ATOM 602 C CA . TRP A 1 82 ? 3.395 1.577 2.805 1.00 86.44 82 TRP A CA 1
ATOM 603 C C . TRP A 1 82 ? 2.094 1.675 3.599 1.00 86.44 82 TRP A C 1
ATOM 605 O O . TRP A 1 82 ? 1.409 0.683 3.854 1.00 86.44 82 TRP A O 1
ATOM 615 N N . TYR A 1 83 ? 1.758 2.888 4.010 1.00 84.38 83 TYR A N 1
ATOM 616 C CA . TYR A 1 83 ? 0.564 3.211 4.771 1.00 84.38 83 TYR A CA 1
ATOM 617 C C . TYR A 1 83 ? -0.328 4.075 3.903 1.00 84.38 83 TYR A C 1
ATOM 619 O O . TYR A 1 83 ? 0.089 5.147 3.470 1.00 84.38 83 TYR A O 1
ATOM 627 N N . PHE A 1 84 ? -1.560 3.632 3.703 1.00 87.38 84 PHE A N 1
ATOM 628 C CA . PHE A 1 84 ? -2.581 4.366 2.977 1.00 87.38 84 PHE A CA 1
ATOM 629 C C . PHE A 1 84 ? -3.657 4.818 3.953 1.00 87.38 84 PHE A C 1
ATOM 631 O O . PHE A 1 84 ? -4.191 4.011 4.712 1.00 87.38 84 PHE A O 1
ATOM 638 N N . GLY A 1 85 ? -3.968 6.107 3.945 1.00 85.94 85 GLY A N 1
ATOM 639 C CA . GLY A 1 85 ? -5.036 6.706 4.733 1.00 85.94 85 GLY A CA 1
ATOM 640 C C . GLY A 1 85 ? -6.123 7.272 3.832 1.00 85.94 85 GLY A C 1
ATOM 641 O O . GLY A 1 85 ? -5.820 7.746 2.742 1.00 85.94 85 GLY A O 1
ATOM 642 N N . ARG A 1 86 ? -7.374 7.282 4.293 1.00 83.31 86 ARG A N 1
ATOM 643 C CA . ARG A 1 86 ? -8.457 8.048 3.659 1.00 83.31 86 ARG A CA 1
ATOM 644 C C . ARG A 1 86 ? -9.117 8.967 4.678 1.00 83.31 86 ARG A C 1
ATOM 646 O O . ARG A 1 86 ? -9.531 8.500 5.742 1.00 83.31 86 ARG A O 1
ATOM 653 N N . ASN A 1 87 ? -9.210 10.257 4.356 1.00 77.12 87 ASN A N 1
ATOM 654 C CA . ASN A 1 87 ? -9.894 11.229 5.212 1.00 77.12 87 ASN A CA 1
ATOM 655 C C . ASN A 1 87 ? -11.411 11.261 4.953 1.00 77.12 87 ASN A C 1
ATOM 657 O O . ASN A 1 87 ? -11.916 10.660 4.002 1.00 77.12 87 ASN A O 1
ATOM 661 N N . ALA A 1 88 ? -12.138 12.014 5.783 1.00 73.94 88 ALA A N 1
ATOM 662 C CA . ALA A 1 88 ? -13.592 12.173 5.681 1.00 73.94 88 ALA A CA 1
ATOM 663 C C . ALA A 1 88 ? -14.067 12.769 4.340 1.00 73.94 88 ALA A C 1
ATOM 665 O O . ALA A 1 88 ? -15.169 12.471 3.889 1.00 73.94 88 ALA A O 1
ATOM 666 N N . ASN A 1 89 ? -13.221 13.565 3.682 1.00 74.56 89 ASN A N 1
ATOM 667 C CA . ASN A 1 89 ? -13.501 14.165 2.375 1.00 74.56 89 ASN A CA 1
ATOM 668 C C . ASN A 1 89 ? -13.185 13.207 1.208 1.00 74.56 89 ASN A C 1
ATOM 670 O O . ASN A 1 89 ? -13.362 13.552 0.042 1.00 74.56 89 ASN A O 1
ATOM 674 N N . GLY A 1 90 ? -12.714 11.996 1.511 1.00 73.38 90 GLY A N 1
ATOM 675 C CA . GLY A 1 90 ? -12.440 10.944 0.547 1.00 73.38 90 GLY A CA 1
ATOM 676 C C . GLY A 1 90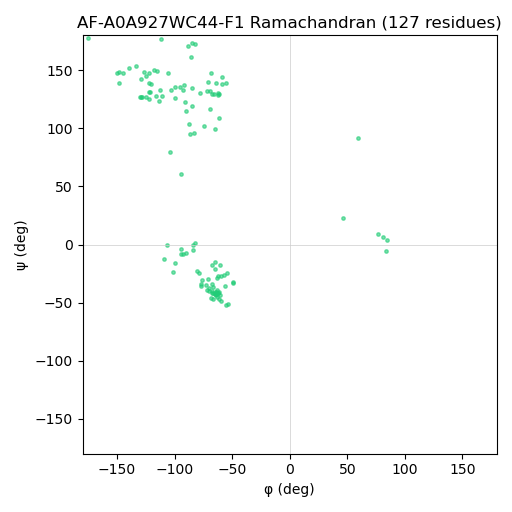 ? -11.068 11.009 -0.120 1.00 73.38 90 GLY A C 1
ATOM 677 O O . GLY A 1 90 ? -10.810 10.158 -0.968 1.00 73.38 90 GLY A O 1
ATOM 678 N N . TYR A 1 91 ? -10.201 11.948 0.266 1.00 76.38 91 TYR A N 1
ATOM 679 C CA . TYR A 1 91 ? -8.822 12.025 -0.220 1.00 76.38 91 TYR A CA 1
ATOM 680 C C . TYR A 1 91 ? -7.985 10.895 0.361 1.00 76.38 91 TYR A C 1
ATOM 682 O O . TYR A 1 91 ? -8.117 10.563 1.545 1.00 76.38 91 TYR A O 1
ATOM 690 N N . ILE A 1 92 ? -7.125 10.329 -0.482 1.00 81.69 92 ILE A N 1
ATOM 691 C CA . ILE A 1 92 ? -6.202 9.262 -0.114 1.00 81.69 92 ILE A CA 1
ATOM 692 C C . ILE A 1 92 ? -4.823 9.874 0.122 1.00 81.69 92 ILE A C 1
ATOM 694 O O . ILE A 1 92 ? -4.348 10.703 -0.652 1.00 81.69 92 ILE A O 1
ATOM 698 N N . TYR A 1 93 ? -4.183 9.449 1.199 1.00 82.19 93 TYR A N 1
ATOM 699 C CA . TYR A 1 93 ? -2.849 9.869 1.596 1.00 82.19 93 TYR A CA 1
ATOM 700 C C . TYR A 1 93 ? -1.959 8.648 1.701 1.00 82.19 93 TYR A C 1
ATOM 702 O O . TYR A 1 93 ? -2.419 7.573 2.088 1.00 82.19 93 TYR A O 1
ATOM 710 N N . VAL A 1 94 ? -0.682 8.826 1.403 1.00 83.69 94 VAL A N 1
ATOM 711 C CA . VAL A 1 94 ? 0.321 7.778 1.522 1.00 83.69 94 VAL A CA 1
ATOM 712 C C . VAL A 1 94 ? 1.488 8.256 2.374 1.00 83.69 94 VAL A C 1
ATOM 714 O O . VAL A 1 94 ? 1.837 9.440 2.391 1.00 83.69 94 VAL A O 1
ATOM 717 N N . LYS A 1 95 ? 2.091 7.311 3.086 1.00 81.62 95 LYS A N 1
ATOM 718 C CA . LYS A 1 95 ? 3.445 7.426 3.618 1.00 81.62 95 LYS A CA 1
ATOM 719 C C . LYS A 1 95 ? 4.129 6.063 3.572 1.00 81.62 95 LYS A C 1
ATOM 721 O O . LYS A 1 95 ? 3.486 5.030 3.719 1.00 81.62 95 LYS A O 1
ATOM 726 N N . THR A 1 96 ? 5.428 6.064 3.371 1.00 79.88 96 THR A N 1
ATOM 727 C CA . THR A 1 96 ? 6.336 4.913 3.335 1.00 79.88 96 THR A CA 1
ATOM 728 C C . THR A 1 96 ? 7.092 4.730 4.654 1.00 79.88 96 THR A C 1
ATOM 730 O O . THR A 1 96 ? 7.593 3.648 4.945 1.00 79.88 96 THR A O 1
ATOM 733 N N . ASN A 1 97 ? 7.107 5.758 5.509 1.00 75.31 97 ASN A N 1
ATOM 734 C CA . ASN A 1 97 ? 7.690 5.710 6.846 1.00 75.31 97 ASN A CA 1
ATOM 735 C C . ASN A 1 97 ? 6.639 6.060 7.918 1.00 75.31 97 ASN A C 1
ATOM 737 O O . ASN A 1 97 ? 5.953 7.076 7.811 1.00 75.31 97 ASN A O 1
ATOM 741 N N . PRO A 1 98 ? 6.486 5.280 9.004 1.00 67.25 98 PRO A N 1
ATOM 742 C CA . PRO A 1 98 ? 5.541 5.613 10.069 1.00 67.25 98 PRO A CA 1
ATOM 743 C C . PRO A 1 98 ? 5.776 6.992 10.709 1.00 67.25 98 PRO A C 1
ATOM 745 O O . PRO A 1 98 ? 4.806 7.572 11.207 1.00 67.25 98 PRO A O 1
ATOM 748 N N . THR A 1 99 ? 7.006 7.518 10.694 1.00 75.00 99 THR A N 1
ATOM 749 C CA . THR A 1 99 ? 7.368 8.797 11.326 1.00 75.00 99 THR A CA 1
ATOM 750 C C . THR A 1 99 ? 7.291 10.006 10.398 1.00 75.00 99 THR A C 1
ATOM 752 O O . THR A 1 99 ? 7.457 11.124 10.879 1.00 75.00 99 THR A O 1
ATOM 755 N N . GLU A 1 100 ? 7.078 9.818 9.096 1.00 76.50 100 GLU A N 1
ATOM 756 C CA . GLU A 1 100 ? 6.980 10.941 8.160 1.00 76.50 100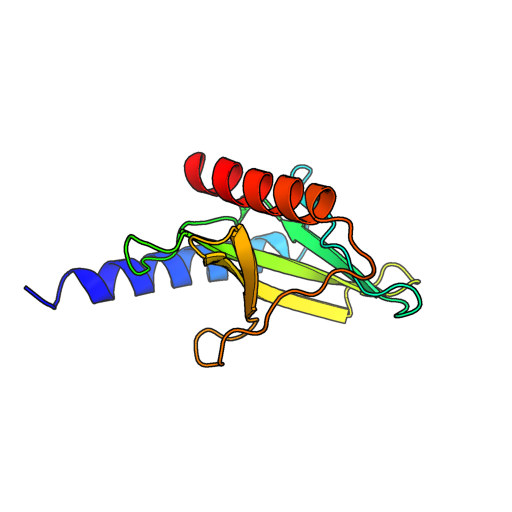 GLU A CA 1
ATOM 757 C C . GLU A 1 100 ? 5.557 11.510 8.084 1.00 76.50 100 GLU A C 1
ATOM 759 O O . GLU A 1 100 ? 4.572 10.876 8.490 1.00 76.50 100 GLU A O 1
ATOM 764 N N . SER A 1 101 ? 5.462 12.739 7.577 1.00 78.56 101 SER A N 1
ATOM 765 C CA . SER A 1 101 ? 4.190 13.412 7.325 1.00 78.56 101 SER A CA 1
ATOM 766 C C . SER A 1 101 ? 3.419 12.736 6.191 1.00 78.56 101 SER A C 1
ATOM 768 O O . SER A 1 101 ? 4.004 12.235 5.234 1.00 78.56 101 SER A O 1
ATOM 770 N N . TRP A 1 102 ? 2.089 12.768 6.273 1.00 78.19 102 TRP A N 1
ATOM 771 C CA . TRP A 1 102 ? 1.227 12.297 5.191 1.00 78.19 102 TRP A CA 1
ATOM 772 C C . TRP A 1 102 ? 1.440 13.123 3.930 1.00 78.19 102 TRP A C 1
ATOM 774 O O . TRP A 1 102 ? 1.364 14.351 3.971 1.00 78.19 102 TRP A O 1
ATOM 784 N N . THR A 1 103 ? 1.649 12.438 2.812 1.00 76.94 103 THR A N 1
ATOM 785 C CA . THR A 1 103 ? 1.642 13.062 1.492 1.00 76.94 103 THR A CA 1
ATOM 786 C C . THR A 1 103 ? 0.324 12.721 0.818 1.00 76.94 103 THR A C 1
ATOM 788 O O . THR A 1 103 ? -0.124 11.575 0.863 1.00 76.94 103 THR A O 1
ATOM 791 N N . GLU A 1 104 ? -0.337 13.715 0.232 1.00 71.38 104 GLU A N 1
ATOM 792 C CA . GLU A 1 104 ? -1.521 13.454 -0.581 1.00 71.38 104 GLU A CA 1
ATOM 793 C C . GLU A 1 104 ? -1.128 12.583 -1.773 1.00 71.38 104 GLU A C 1
ATOM 795 O O . GLU A 1 104 ? -0.148 12.848 -2.475 1.00 71.38 104 GLU A O 1
ATOM 800 N N . TYR A 1 105 ? -1.861 11.491 -1.959 1.00 68.94 105 TYR A N 1
ATOM 801 C CA . TYR A 1 105 ? -1.563 10.539 -3.008 1.00 68.94 105 TYR A CA 1
ATOM 802 C C . TYR A 1 105 ? -2.180 11.028 -4.322 1.00 68.94 105 TYR A C 1
ATOM 804 O O . TYR A 1 105 ? -3.361 10.813 -4.599 1.00 68.94 105 TYR A O 1
ATOM 812 N N . TYR A 1 106 ? -1.367 11.708 -5.132 1.00 57.31 106 TYR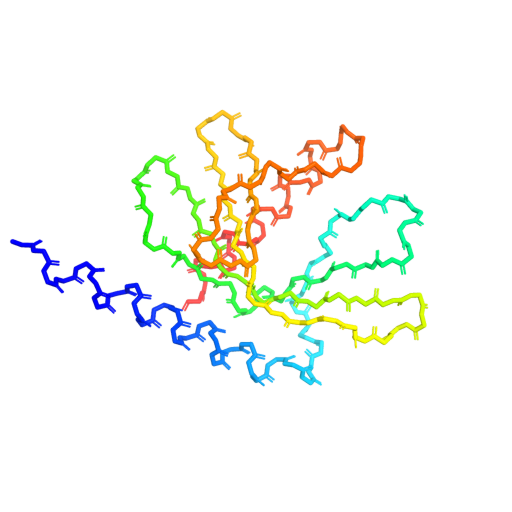 A N 1
ATOM 813 C CA . TYR A 1 106 ? -1.730 12.127 -6.483 1.00 57.31 106 TYR A CA 1
ATOM 814 C C . TYR A 1 106 ? -1.419 11.000 -7.478 1.00 57.31 106 TYR A C 1
ATOM 816 O O . TYR A 1 106 ? -0.301 10.878 -7.973 1.00 57.31 106 TYR A O 1
ATOM 824 N N . GLY A 1 107 ? -2.414 10.175 -7.806 1.00 47.06 107 GLY A N 1
ATOM 825 C CA . GLY A 1 107 ? -2.375 9.434 -9.071 1.00 47.06 107 GLY A CA 1
ATOM 826 C C . GLY A 1 107 ? -2.420 10.439 -10.236 1.00 47.06 107 GLY A C 1
ATOM 827 O O . GLY A 1 107 ? -3.153 11.430 -10.139 1.00 47.06 107 GLY A O 1
ATOM 828 N N . PRO A 1 108 ? -1.647 10.261 -11.323 1.00 37.50 108 PRO A N 1
ATOM 829 C CA . PRO A 1 108 ? -1.679 11.195 -12.443 1.00 37.50 108 PRO A CA 1
ATOM 830 C C . PRO A 1 108 ? -3.088 11.218 -13.051 1.00 37.50 108 PRO A C 1
ATOM 832 O O . PRO A 1 108 ? -3.640 10.176 -13.383 1.00 37.50 108 PRO A O 1
ATOM 835 N N . ASN A 1 109 ? -3.641 12.419 -13.229 1.00 34.56 109 ASN A N 1
ATOM 836 C CA . ASN A 1 109 ? -4.906 12.702 -13.913 1.00 34.56 109 ASN A CA 1
ATOM 837 C C . ASN A 1 109 ? -6.151 12.021 -13.330 1.00 34.56 109 ASN A C 1
ATOM 839 O O . ASN A 1 109 ? -6.545 10.971 -13.809 1.00 34.56 109 ASN A O 1
ATOM 843 N N . HIS A 1 110 ? -6.854 12.690 -12.409 1.00 37.00 110 HIS A N 1
ATOM 844 C CA . HIS A 1 110 ? -8.328 12.654 -12.316 1.00 37.00 110 HIS A CA 1
ATOM 845 C C . HIS A 1 110 ? -9.050 11.285 -12.401 1.00 37.00 110 HIS A C 1
ATOM 847 O O . HIS A 1 110 ? -10.252 11.237 -12.650 1.00 37.00 110 HIS A O 1
ATOM 853 N N . ALA A 1 111 ? -8.393 10.170 -12.096 1.00 40.22 111 ALA A N 1
ATOM 854 C CA . ALA A 1 111 ? -9.028 8.874 -11.925 1.00 40.22 111 ALA A CA 1
ATOM 855 C C . ALA A 1 111 ? -9.331 8.678 -10.436 1.00 40.22 111 ALA A C 1
ATOM 857 O O . ALA A 1 111 ? -8.845 7.757 -9.785 1.00 40.22 111 ALA A O 1
ATOM 858 N N . TYR A 1 112 ? -10.150 9.576 -9.876 1.00 46.66 112 TYR A N 1
ATOM 859 C C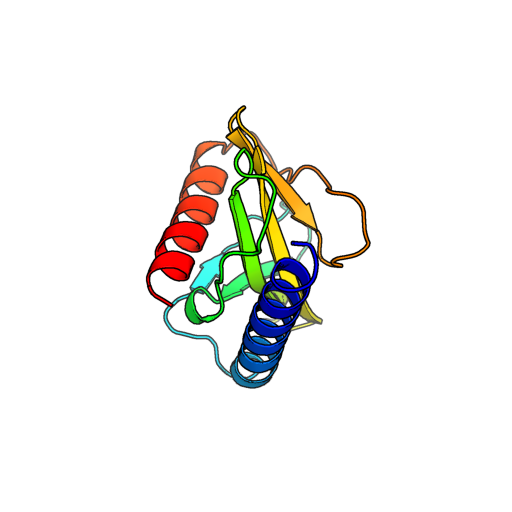A . TYR A 1 112 ? -10.674 9.453 -8.509 1.00 46.66 112 TYR A CA 1
ATOM 860 C C . TYR A 1 112 ? -11.260 8.045 -8.264 1.00 46.66 112 TYR A C 1
ATOM 862 O O . TYR A 1 112 ? -11.116 7.491 -7.180 1.00 46.66 112 TYR A O 1
ATOM 870 N N . TYR A 1 113 ? -11.828 7.426 -9.305 1.00 43.78 113 TYR A N 1
ATOM 871 C CA . TYR A 1 113 ? -12.388 6.074 -9.280 1.00 43.78 113 TYR A CA 1
ATOM 872 C C . TYR A 1 113 ? -11.353 4.938 -9.204 1.00 43.78 113 TYR A C 1
ATOM 874 O O . TYR A 1 113 ? -11.581 3.980 -8.470 1.00 43.78 113 TYR A O 1
ATOM 882 N N . GLU A 1 114 ? -10.211 5.029 -9.894 1.00 51.56 114 GLU A N 1
ATOM 883 C CA . GLU A 1 114 ? -9.166 3.990 -9.815 1.00 51.56 114 GLU A CA 1
ATOM 884 C C . GLU A 1 114 ? -8.480 4.008 -8.444 1.00 51.56 114 GLU A C 1
ATOM 886 O O . GLU A 1 114 ? -8.243 2.958 -7.845 1.00 51.56 114 GLU A O 1
ATOM 891 N N . ASN A 1 115 ? -8.280 5.207 -7.889 1.00 61.28 115 ASN A N 1
ATOM 892 C CA . ASN A 1 115 ? -7.761 5.386 -6.534 1.00 61.28 115 ASN A CA 1
ATOM 893 C C . ASN A 1 115 ? -8.752 4.881 -5.464 1.00 61.28 115 ASN A C 1
ATOM 895 O O . ASN A 1 115 ? -8.335 4.309 -4.454 1.00 61.28 115 ASN A O 1
ATOM 899 N N . LEU A 1 116 ? -10.064 5.055 -5.681 1.00 62.09 116 LEU A N 1
ATOM 900 C CA . LEU A 1 116 ? -11.109 4.550 -4.783 1.00 62.09 116 LEU A CA 1
ATOM 901 C C . LEU A 1 116 ? -11.171 3.023 -4.750 1.00 62.09 116 LEU A C 1
ATOM 903 O O . LEU A 1 116 ? -11.249 2.464 -3.657 1.00 62.09 116 LEU A O 1
ATOM 907 N N . ASN A 1 117 ? -11.147 2.368 -5.912 1.00 76.81 117 ASN A N 1
ATOM 908 C CA . ASN A 1 117 ? -11.222 0.908 -5.993 1.00 76.81 117 ASN A CA 1
ATOM 909 C C . ASN A 1 117 ? -10.002 0.271 -5.321 1.00 76.81 117 ASN A C 1
ATOM 911 O O . ASN A 1 117 ? -10.160 -0.578 -4.450 1.00 76.81 117 ASN A O 1
ATOM 915 N N . PHE A 1 118 ? -8.804 0.795 -5.599 1.00 82.38 118 PHE A N 1
ATOM 916 C CA . PHE A 1 118 ? -7.574 0.379 -4.925 1.00 82.38 118 PHE A CA 1
ATOM 917 C C . PHE A 1 118 ? -7.679 0.459 -3.392 1.00 82.38 118 PHE A C 1
ATOM 919 O O . PHE A 1 118 ? -7.384 -0.506 -2.685 1.00 82.38 118 PHE A O 1
ATOM 926 N N . PHE A 1 119 ? -8.120 1.601 -2.851 1.00 84.56 119 PHE A N 1
ATOM 927 C CA . PHE A 1 119 ? -8.224 1.753 -1.399 1.00 84.56 119 PHE A CA 1
ATOM 928 C C . PHE A 1 119 ? -9.316 0.855 -0.801 1.00 84.56 119 PHE A C 1
ATOM 930 O O . PHE A 1 119 ? -9.167 0.358 0.315 1.00 84.56 119 PHE A O 1
ATOM 937 N N . GLN A 1 120 ? -10.411 0.617 -1.526 1.00 86.56 120 GLN A N 1
ATOM 938 C CA . GLN A 1 120 ? -11.439 -0.335 -1.107 1.00 86.56 120 GLN A CA 1
ATOM 939 C C . GLN A 1 120 ? -10.900 -1.766 -1.060 1.00 86.56 120 GLN A C 1
ATOM 941 O O . GLN A 1 120 ? -11.147 -2.447 -0.067 1.00 86.56 120 GLN A O 1
ATOM 946 N N . ASP A 1 121 ? -10.117 -2.193 -2.050 1.00 87.81 121 ASP A N 1
ATOM 947 C CA . ASP A 1 121 ? -9.495 -3.521 -2.076 1.00 87.81 121 ASP A CA 1
ATOM 948 C C . ASP A 1 121 ? -8.551 -3.718 -0.886 1.00 87.81 121 ASP A C 1
ATOM 950 O O . ASP A 1 121 ? -8.587 -4.760 -0.225 1.00 87.81 121 ASP A O 1
ATOM 954 N N . LEU A 1 122 ? -7.772 -2.688 -0.537 1.00 87.44 122 LEU A N 1
ATOM 955 C CA . LEU A 1 122 ? -6.944 -2.681 0.671 1.00 87.44 122 LEU A CA 1
ATOM 956 C C . LEU A 1 122 ? -7.775 -2.841 1.946 1.00 87.44 122 LEU A C 1
ATOM 958 O O . LEU A 1 122 ? -7.451 -3.667 2.798 1.00 87.44 122 LEU A O 1
ATOM 962 N N . VAL A 1 123 ? -8.852 -2.066 2.086 1.00 88.50 123 VAL A N 1
ATOM 963 C CA . VAL A 1 123 ? -9.736 -2.108 3.260 1.00 88.50 123 VAL A CA 1
ATOM 964 C C . VAL A 1 123 ? -10.447 -3.453 3.371 1.00 88.50 123 VAL A C 1
ATOM 966 O O . VAL A 1 123 ? -10.565 -3.989 4.470 1.00 88.50 123 VAL A O 1
ATOM 969 N N . MET A 1 124 ? -10.936 -4.002 2.262 1.00 88.50 124 MET A N 1
ATOM 970 C CA . MET A 1 124 ? -11.606 -5.302 2.241 1.00 88.50 124 MET A CA 1
ATOM 971 C C . MET A 1 124 ? -10.636 -6.427 2.584 1.00 88.50 124 MET A C 1
ATOM 973 O O . MET A 1 124 ? -10.971 -7.288 3.392 1.00 88.50 124 MET A O 1
ATOM 977 N N . SER A 1 125 ? -9.417 -6.380 2.052 1.00 86.38 125 SER A N 1
ATOM 978 C CA . SER A 1 125 ? -8.381 -7.365 2.368 1.00 86.38 125 SER A CA 1
ATOM 979 C C . SER A 1 125 ? -7.962 -7.284 3.836 1.00 86.38 125 SER A C 1
ATOM 981 O O . SER A 1 125 ? -7.931 -8.300 4.517 1.00 86.38 125 SER A O 1
ATOM 983 N N . ALA A 1 126 ? -7.789 -6.072 4.372 1.00 84.25 126 ALA A N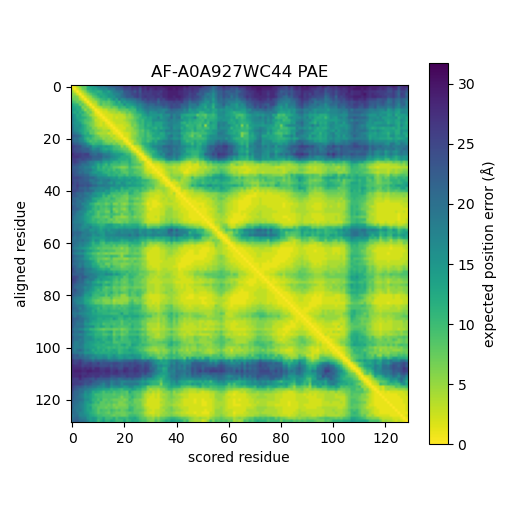 1
ATOM 984 C CA . ALA A 1 126 ? -7.481 -5.854 5.784 1.00 84.25 126 ALA A CA 1
ATOM 985 C C . ALA A 1 126 ? -8.592 -6.291 6.757 1.00 84.25 126 ALA A C 1
ATOM 987 O O . ALA A 1 126 ? -8.307 -6.497 7.931 1.00 84.25 126 ALA A O 1
ATOM 988 N N . LYS A 1 127 ? -9.852 -6.412 6.309 1.00 84.56 127 LYS A N 1
ATOM 989 C CA . LYS A 1 127 ? -10.949 -6.988 7.116 1.00 84.56 127 LYS A CA 1
ATOM 990 C C . LYS A 1 127 ? -10.920 -8.513 7.164 1.00 84.56 127 LYS A C 1
ATOM 992 O O . LYS A 1 127 ? -11.502 -9.085 8.080 1.00 84.56 127 LYS A O 1
ATOM 997 N N . ASN A 1 128 ? -10.323 -9.142 6.155 1.00 79.31 128 ASN A N 1
ATOM 998 C CA . ASN A 1 128 ? -10.300 -10.593 5.990 1.00 79.31 128 ASN A CA 1
ATOM 999 C C . ASN A 1 128 ? -9.035 -11.242 6.581 1.00 79.31 128 ASN A C 1
ATOM 1001 O O . ASN A 1 128 ? -8.974 -12.470 6.638 1.00 79.31 128 ASN A O 1
ATOM 1005 N N . ASN A 1 129 ? -8.062 -10.429 7.006 1.00 70.06 129 ASN A N 1
ATOM 1006 C CA . ASN A 1 129 ? -6.829 -10.827 7.690 1.00 70.06 129 ASN A CA 1
ATOM 1007 C C . ASN A 1 129 ? -6.955 -10.626 9.205 1.00 70.06 129 ASN A C 1
ATOM 1009 O O . ASN A 1 129 ? -6.451 -11.492 9.954 1.00 70.06 129 ASN A O 1
#